Protein AF-A0A842PJQ7-F1 (afdb_monomer)

Solvent-accessible surface area (backbone atoms only — not comparable to full-atom values): 5933 Å² total; per-residue (Å²): 132,84,76,74,82,78,69,70,59,66,44,74,50,76,49,77,46,81,43,98,85,70,29,40,37,38,42,36,41,32,30,45,76,85,39,84,76,45,44,40,38,42,38,38,44,85,92,48,55,39,34,40,35,47,65,85,74,56,81,87,45,95,38,54,43,20,28,26,40,48,86,93,35,84,40,78,29,70,90,74,52,74,67,56,49,52,50,50,51,47,57,67,59,55,62,64,68,76,75,117

Mean predicted aligned error: 6.24 Å

Nearest PDB structures (foldseek):
  3qv0-assembly1_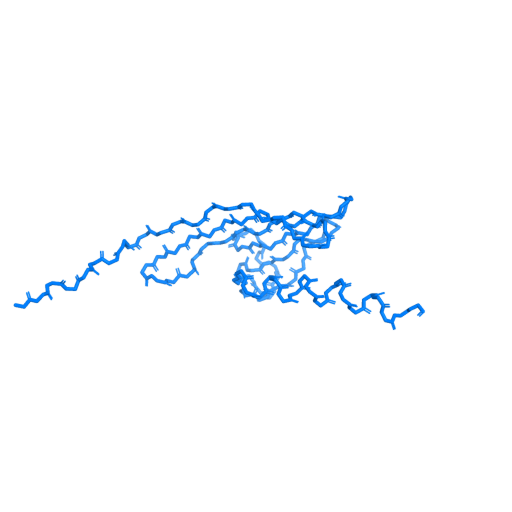A  TM=4.210E-01  e=1.748E+00  Saccharomyces cerevisiae
  8an0-assembly1_A  TM=3.662E-01  e=1.848E+00  Mycobacterium tuberculosis H37Rv
  4pso-assembly1_A  TM=3.188E-01  e=1.564E+00  Aeropyrum pernix K1

Secondary structure (DSSP, 8-state):
-PPP----SEEEEEEEEE-TTS-EEEEEEEEETTEEEEEEEEEEETTEEEEEE--TT-TTSTTTT-EEEETTEEEE-----HHHHHHHHHHHHHGGGG--

Foldseek 3Di:
DPPDPPDPQKDWDWDWDQDPLRKIKTWIFIDGNNHTDWIWIWIDDPPWIKIWTQDQDCPPDPQHSTWMAGPNDTDHDHDDDPVNVVVVVCVVPVVVVVPD

Structure (mmCIF, N/CA/C/O backbone):
data_AF-A0A842PJQ7-F1
#
_entry.id   AF-A0A842PJQ7-F1
#
loop_
_atom_site.group_PDB
_atom_site.id
_atom_site.type_symbol
_atom_site.label_atom_id
_atom_site.label_alt_id
_atom_site.label_comp_id
_atom_site.label_asym_id
_atom_site.label_entity_id
_atom_site.label_seq_id
_atom_site.pdbx_PDB_ins_code
_atom_site.Cartn_x
_atom_site.Cartn_y
_atom_site.Cartn_z
_atom_site.occupancy
_atom_site.B_iso_or_equiv
_atom_site.auth_seq_id
_atom_site.auth_comp_id
_atom_site.auth_asym_id
_atom_site.auth_atom_id
_atom_site.pdbx_PDB_model_num
ATOM 1 N N . MET A 1 1 ? -37.825 -2.516 18.125 1.00 48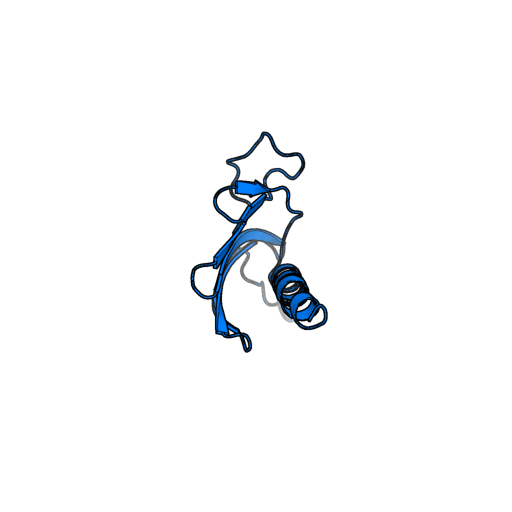.25 1 MET A N 1
ATOM 2 C CA . MET A 1 1 ? -36.567 -1.862 17.708 1.00 48.25 1 MET A CA 1
ATOM 3 C C . MET A 1 1 ? -35.807 -2.860 16.855 1.00 48.25 1 MET A C 1
ATOM 5 O O . MET A 1 1 ? -35.577 -3.959 17.338 1.00 48.25 1 MET A O 1
ATOM 9 N N . LYS A 1 2 ? -35.528 -2.558 15.580 1.00 48.41 2 LYS A N 1
ATOM 10 C CA . LYS A 1 2 ? -34.681 -3.430 14.755 1.00 48.41 2 LYS A CA 1
ATOM 11 C C . LYS A 1 2 ? -33.254 -3.248 15.258 1.00 48.41 2 LYS A C 1
ATOM 13 O O . LYS A 1 2 ? -32.751 -2.129 15.216 1.00 48.41 2 LYS A O 1
ATOM 18 N N . GLU A 1 3 ? -32.654 -4.302 15.797 1.00 52.38 3 GLU A N 1
ATOM 19 C CA . GLU A 1 3 ? -31.226 -4.284 16.098 1.00 52.38 3 GLU A CA 1
ATOM 20 C C . GLU A 1 3 ? -30.481 -3.940 14.807 1.00 52.38 3 GLU A C 1
ATOM 22 O O . GLU A 1 3 ? -30.701 -4.562 13.765 1.00 52.38 3 GLU A O 1
ATOM 27 N N . ALA A 1 4 ? -29.657 -2.892 14.857 1.00 64.38 4 ALA A N 1
ATOM 28 C CA . ALA A 1 4 ? -28.744 -2.590 13.771 1.00 64.38 4 ALA A CA 1
ATOM 29 C C . ALA A 1 4 ? -27.878 -3.831 13.546 1.00 64.38 4 ALA A C 1
ATOM 31 O O . ALA A 1 4 ? -27.308 -4.367 14.499 1.00 64.38 4 ALA A O 1
ATOM 32 N N . ILE A 1 5 ? -27.812 -4.297 12.300 1.00 64.31 5 ILE A N 1
ATOM 33 C CA . ILE A 1 5 ? -26.926 -5.386 11.897 1.00 64.31 5 ILE A CA 1
ATOM 34 C C . ILE A 1 5 ? -25.519 -4.992 12.360 1.00 64.31 5 ILE A C 1
ATOM 36 O O . ILE A 1 5 ? -24.933 -4.046 11.836 1.00 64.31 5 ILE A O 1
ATOM 40 N N . LYS A 1 6 ? -25.001 -5.662 13.396 1.00 61.84 6 LYS A N 1
ATOM 41 C CA . LYS A 1 6 ? -23.618 -5.474 13.839 1.00 61.84 6 LYS A CA 1
ATOM 42 C C . LYS A 1 6 ? -22.733 -6.010 12.725 1.00 61.84 6 LYS A C 1
ATOM 44 O O . LYS A 1 6 ? -22.617 -7.224 12.569 1.00 61.84 6 LYS A O 1
ATOM 49 N N . LEU A 1 7 ? -22.149 -5.103 11.947 1.00 60.44 7 LEU A N 1
ATOM 50 C CA . LEU A 1 7 ? -21.122 -5.454 10.976 1.00 60.44 7 LEU A CA 1
ATOM 51 C C . LEU A 1 7 ? -19.989 -6.216 11.687 1.00 60.44 7 LEU A C 1
ATOM 53 O O . LEU A 1 7 ? -19.735 -5.973 12.878 1.00 60.44 7 LEU A O 1
ATOM 57 N N . PRO A 1 8 ? -19.329 -7.162 11.002 1.00 70.31 8 PRO A N 1
ATOM 58 C CA . PRO A 1 8 ? -18.182 -7.850 11.569 1.00 70.31 8 PRO A CA 1
ATOM 59 C C . PRO A 1 8 ? -17.131 -6.818 11.998 1.00 70.31 8 PRO A C 1
ATOM 61 O O . PRO A 1 8 ? -16.751 -5.945 11.231 1.00 70.31 8 PRO A O 1
ATOM 64 N N . LYS A 1 9 ? -16.633 -6.911 13.235 1.00 83.19 9 LYS A N 1
ATOM 65 C CA . LYS A 1 9 ? -15.611 -5.972 13.739 1.00 83.19 9 LYS A CA 1
ATOM 66 C C . LYS A 1 9 ? -14.260 -6.095 13.025 1.00 83.19 9 LYS A C 1
ATOM 68 O O . LYS A 1 9 ? -13.411 -5.223 13.179 1.00 83.19 9 LYS A O 1
ATOM 73 N N . ASP A 1 10 ? -14.040 -7.196 12.314 1.00 92.94 10 ASP A N 1
ATOM 74 C CA . ASP A 1 10 ? -12.806 -7.516 11.604 1.00 92.94 10 ASP A CA 1
ATOM 75 C C . ASP A 1 10 ? -13.164 -8.174 10.270 1.00 92.94 10 ASP A C 1
ATOM 77 O O . ASP A 1 10 ? -13.708 -9.279 10.240 1.00 92.94 10 ASP A O 1
ATOM 81 N N . GLU A 1 11 ? -12.864 -7.488 9.175 1.00 94.19 11 GLU A N 1
ATOM 82 C CA . GLU A 1 11 ? -13.198 -7.911 7.818 1.00 94.19 11 GLU A CA 1
ATOM 83 C C . GLU A 1 11 ? -11.922 -8.042 6.989 1.00 94.19 11 GLU A C 1
ATOM 85 O O . GLU A 1 11 ? -10.927 -7.345 7.208 1.00 94.19 11 GLU A O 1
ATOM 90 N N . LYS A 1 12 ? -11.926 -8.972 6.034 1.00 95.50 12 LYS A N 1
ATOM 91 C CA . LYS A 1 12 ? -10.787 -9.214 5.147 1.00 95.50 12 LYS A CA 1
ATOM 92 C C . LYS A 1 12 ? -11.272 -9.297 3.712 1.00 95.50 12 LYS A C 1
ATOM 94 O O . LYS A 1 12 ? -12.148 -10.105 3.415 1.00 95.50 12 LYS A O 1
ATOM 99 N N . LEU A 1 13 ? -10.632 -8.536 2.833 1.00 96.06 13 LEU A N 1
ATOM 100 C CA . LEU A 1 13 ? -10.770 -8.690 1.392 1.00 96.06 13 LEU A CA 1
ATOM 101 C C . LEU A 1 13 ? -9.500 -9.343 0.855 1.00 96.06 13 LEU A C 1
ATOM 103 O O . LEU A 1 13 ? -8.395 -8.845 1.069 1.00 96.06 13 LEU A O 1
ATOM 107 N N . ILE A 1 14 ? -9.658 -10.468 0.163 1.00 98.06 14 ILE A N 1
ATOM 108 C CA . ILE A 1 14 ? -8.587 -11.102 -0.604 1.00 98.06 14 ILE A CA 1
ATOM 109 C C . ILE A 1 14 ? -9.135 -11.354 -1.999 1.00 98.06 14 ILE A C 1
ATOM 111 O O . ILE A 1 14 ? -10.104 -12.092 -2.155 1.00 98.06 14 ILE A O 1
ATOM 115 N N . ALA A 1 15 ? -8.526 -10.734 -3.001 1.00 98.25 15 ALA A N 1
ATOM 116 C CA . ALA A 1 15 ? -8.980 -10.834 -4.379 1.00 98.25 15 ALA A CA 1
ATOM 117 C C . ALA A 1 15 ? -7.804 -10.802 -5.357 1.00 98.25 15 ALA A C 1
ATOM 119 O O . ALA A 1 15 ? -6.708 -10.334 -5.041 1.00 98.25 15 ALA A O 1
ATOM 120 N N . ILE A 1 16 ? -8.055 -11.295 -6.566 1.00 98.56 16 ILE A N 1
ATOM 121 C CA . ILE A 1 16 ? -7.174 -11.136 -7.720 1.00 98.56 16 ILE A CA 1
ATOM 122 C C . ILE A 1 16 ? -8.010 -10.477 -8.813 1.00 98.56 16 ILE A C 1
ATOM 124 O O . ILE A 1 16 ? -9.054 -11.003 -9.192 1.00 98.56 16 ILE A O 1
ATOM 128 N N . ALA A 1 17 ? -7.562 -9.323 -9.300 1.00 98.00 17 ALA A N 1
ATOM 129 C CA . ALA A 1 17 ? -8.206 -8.591 -10.379 1.00 98.00 17 ALA A CA 1
ATOM 130 C C . ALA A 1 17 ? -7.360 -8.668 -11.654 1.00 98.00 17 ALA A C 1
ATOM 132 O O . ALA A 1 17 ? -6.176 -8.326 -11.650 1.00 98.00 17 ALA A O 1
ATOM 133 N N . TYR A 1 18 ? -7.987 -9.080 -12.754 1.00 97.38 18 TYR A N 1
ATOM 134 C CA . TYR A 1 18 ? -7.416 -9.014 -14.096 1.00 97.38 18 TYR A CA 1
ATOM 135 C C . TYR A 1 18 ? -7.874 -7.709 -14.746 1.00 97.38 18 TYR A C 1
ATOM 137 O O . TYR A 1 18 ? -9.070 -7.486 -14.933 1.00 97.38 18 TYR A O 1
ATOM 145 N N . LEU A 1 19 ? -6.931 -6.820 -15.045 1.00 95.50 19 LEU A N 1
ATOM 146 C CA . LEU A 1 19 ? -7.221 -5.489 -15.570 1.00 95.50 19 LEU A CA 1
ATOM 147 C C . LEU A 1 19 ? -7.183 -5.486 -17.102 1.00 95.50 19 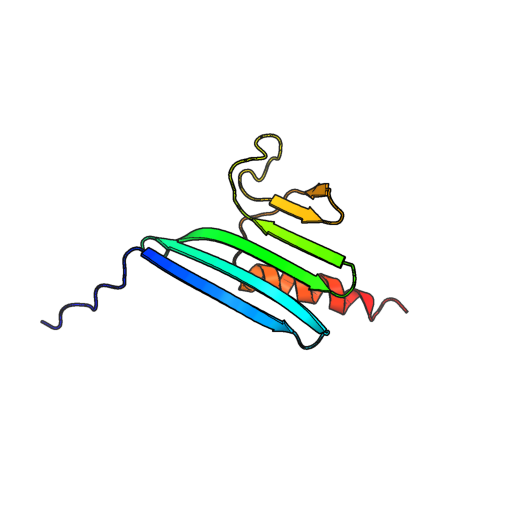LEU A C 1
ATOM 149 O O . LEU A 1 19 ? -6.401 -6.203 -17.725 1.00 95.50 19 LEU A O 1
ATOM 153 N N . VAL A 1 20 ? -7.965 -4.595 -17.719 1.00 92.62 20 VAL A N 1
AT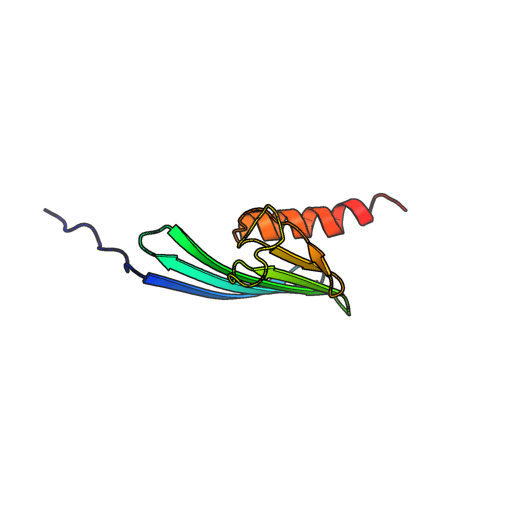OM 154 C CA . VAL A 1 20 ? -8.083 -4.456 -19.188 1.00 92.62 20 VAL A CA 1
ATOM 155 C C . VAL A 1 20 ? -6.756 -4.180 -19.907 1.00 92.62 20 VAL A C 1
ATOM 157 O O . VAL A 1 20 ? -6.633 -4.405 -21.104 1.00 92.62 20 V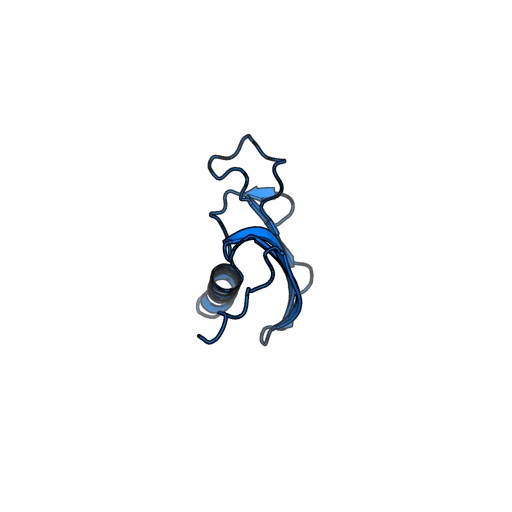AL A O 1
ATOM 160 N N . ASN A 1 21 ? -5.744 -3.694 -19.187 1.00 89.56 21 ASN A N 1
ATOM 161 C CA . ASN A 1 21 ? -4.406 -3.426 -19.713 1.00 89.56 21 ASN A CA 1
ATOM 162 C C . ASN A 1 21 ? -3.442 -4.625 -19.561 1.00 89.56 21 ASN A C 1
ATOM 164 O O . ASN A 1 21 ? -2.225 -4.412 -19.558 1.00 89.56 21 ASN A O 1
ATOM 168 N N . ALA A 1 22 ? -3.992 -5.832 -19.382 1.00 93.12 22 ALA A N 1
ATOM 169 C CA . ALA A 1 22 ? -3.298 -7.098 -19.140 1.00 93.12 22 ALA A CA 1
ATOM 170 C C . ALA A 1 22 ? -2.454 -7.151 -17.852 1.00 93.12 22 ALA A C 1
ATOM 172 O O . ALA A 1 22 ? -1.592 -8.016 -17.713 1.00 93.12 22 ALA A O 1
ATOM 173 N N . SER A 1 23 ? -2.687 -6.240 -16.903 1.00 96.06 23 SER A N 1
ATOM 174 C CA . SER A 1 23 ? -2.060 -6.332 -15.579 1.00 96.06 23 SER A CA 1
ATOM 175 C C . SER A 1 23 ? -2.889 -7.214 -14.652 1.00 96.06 23 SER A C 1
ATOM 177 O O . SER A 1 23 ? -4.117 -7.250 -14.748 1.00 96.06 23 SER A O 1
ATOM 179 N N . VAL A 1 24 ? -2.221 -7.860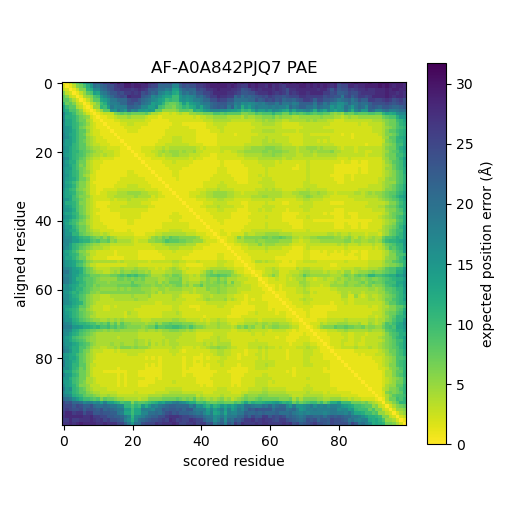 -13.705 1.00 97.94 24 VAL A N 1
ATOM 180 C CA . VAL A 1 24 ? -2.850 -8.625 -12.627 1.00 97.94 24 VAL A CA 1
ATOM 181 C C . VAL A 1 24 ? -2.586 -7.907 -11.311 1.00 97.94 24 VAL A C 1
ATOM 183 O O . VAL A 1 24 ? -1.440 -7.582 -11.007 1.00 97.94 24 VAL A O 1
ATOM 186 N N . LEU A 1 25 ? -3.635 -7.649 -10.533 1.00 98.44 25 LEU A N 1
ATOM 187 C CA . LEU A 1 25 ? -3.551 -6.997 -9.229 1.00 98.44 25 LEU A CA 1
ATOM 188 C C . LEU A 1 25 ? -4.022 -7.959 -8.137 1.00 98.44 25 LEU A C 1
ATOM 190 O O . LEU A 1 25 ? -5.198 -8.306 -8.071 1.00 98.44 25 LEU A O 1
ATOM 194 N N . HIS A 1 26 ? -3.111 -8.378 -7.264 1.00 98.56 26 HIS A N 1
ATOM 195 C CA . HIS A 1 26 ? -3.470 -9.085 -6.037 1.00 98.56 26 HIS A CA 1
ATOM 196 C C . HIS A 1 26 ? -3.805 -8.059 -4.960 1.00 98.56 26 HIS A C 1
ATOM 198 O O . HIS A 1 26 ? -3.017 -7.147 -4.707 1.00 98.56 26 HIS A O 1
ATOM 204 N N . ILE A 1 27 ? -4.953 -8.241 -4.319 1.00 98.62 27 ILE A N 1
ATOM 205 C CA . ILE A 1 27 ? -5.516 -7.336 -3.322 1.00 98.62 27 ILE A CA 1
ATOM 206 C C . ILE A 1 27 ? -5.620 -8.101 -2.011 1.00 98.62 27 ILE A C 1
ATOM 208 O O . ILE A 1 27 ? -6.203 -9.187 -1.957 1.00 98.62 27 ILE A O 1
ATOM 212 N N . ARG A 1 28 ? -5.050 -7.534 -0.953 1.00 98.38 28 ARG A N 1
ATOM 213 C CA . ARG A 1 28 ? -5.252 -7.972 0.425 1.00 98.38 28 ARG A CA 1
ATOM 214 C C . ARG A 1 28 ? -5.513 -6.750 1.276 1.00 98.38 28 ARG A C 1
ATOM 216 O O . ARG A 1 28 ? -4.622 -5.924 1.423 1.00 98.38 28 ARG A O 1
ATOM 223 N N . GLU A 1 29 ? -6.683 -6.680 1.880 1.00 98.00 29 GLU A N 1
ATOM 224 C CA . GLU A 1 29 ? -7.059 -5.629 2.817 1.00 98.00 29 GLU A CA 1
ATOM 225 C C . GLU A 1 29 ? -7.603 -6.260 4.095 1.00 98.00 29 GLU A C 1
ATOM 227 O O . GLU A 1 29 ? -8.203 -7.340 4.089 1.00 98.00 29 GLU A O 1
ATOM 232 N N . ARG A 1 30 ? -7.380 -5.577 5.213 1.00 96.88 30 ARG A N 1
ATOM 233 C CA . ARG A 1 30 ? -7.987 -5.899 6.495 1.00 96.88 30 ARG A CA 1
ATOM 234 C C . ARG A 1 30 ? -8.584 -4.640 7.086 1.00 96.88 30 ARG A C 1
ATOM 236 O O . ARG A 1 30 ? -7.860 -3.671 7.337 1.00 96.88 30 ARG A O 1
ATOM 243 N N . TYR A 1 31 ? -9.871 -4.719 7.369 1.00 95.50 31 TYR A N 1
ATOM 244 C CA . TYR A 1 31 ? -10.633 -3.664 7.998 1.00 95.50 31 TYR A CA 1
ATOM 245 C C . TYR A 1 31 ? -10.917 -4.029 9.444 1.00 95.50 31 TYR A C 1
ATOM 247 O O . TYR A 1 31 ? -11.206 -5.184 9.754 1.00 95.50 31 TYR A O 1
ATOM 255 N N . LYS A 1 32 ? -10.830 -3.044 10.330 1.00 94.62 32 LYS A N 1
ATOM 256 C CA . LYS A 1 32 ? -11.241 -3.176 11.722 1.00 94.62 32 LYS A CA 1
ATOM 257 C C . LYS A 1 32 ? -12.147 -2.009 12.064 1.00 94.62 32 LYS A C 1
ATOM 259 O O . LYS A 1 32 ? -11.745 -0.869 11.873 1.00 94.62 32 LYS A O 1
ATOM 264 N N . ASP A 1 33 ? -13.347 -2.302 12.552 1.00 92.38 33 ASP A N 1
ATOM 265 C CA . ASP A 1 33 ? -14.358 -1.287 12.874 1.00 92.38 33 ASP A CA 1
ATOM 266 C C . ASP A 1 33 ? -14.623 -0.313 11.692 1.00 92.38 33 ASP A C 1
ATOM 268 O O . ASP A 1 33 ? -14.814 0.882 11.888 1.00 92.38 33 ASP A O 1
ATOM 272 N N . GLY A 1 34 ? -14.595 -0.824 10.451 1.00 90.31 34 GLY A N 1
ATOM 273 C CA . GLY A 1 34 ? -14.761 -0.041 9.214 1.00 90.31 34 GLY A CA 1
ATOM 274 C C . GLY A 1 34 ? -13.491 0.643 8.684 1.00 90.31 34 GLY A C 1
ATOM 275 O O . GLY A 1 34 ? -13.477 1.115 7.551 1.00 90.31 34 GLY A O 1
ATOM 276 N N . GLU A 1 35 ? -12.397 0.645 9.447 1.00 93.81 35 GLU A N 1
ATOM 277 C CA . GLU A 1 35 ? -11.143 1.306 9.075 1.00 93.81 35 GLU A CA 1
ATOM 278 C C . GLU A 1 35 ? -10.149 0.345 8.417 1.00 93.81 35 GLU A C 1
ATOM 280 O O . GLU A 1 35 ? -9.854 -0.724 8.956 1.00 93.81 35 GLU A O 1
ATOM 285 N N . LEU A 1 36 ? -9.553 0.745 7.287 1.00 95.75 36 LEU A N 1
ATOM 286 C CA . LEU A 1 36 ? -8.471 -0.011 6.648 1.00 95.75 36 LEU A CA 1
ATOM 287 C C . LEU A 1 36 ? -7.194 0.076 7.496 1.00 95.75 36 LEU A C 1
ATOM 289 O O . LEU A 1 36 ? -6.526 1.117 7.519 1.00 95.75 36 LEU A O 1
ATOM 293 N N . ILE A 1 37 ? -6.843 -1.027 8.166 1.00 96.25 37 ILE A N 1
ATOM 294 C CA . ILE A 1 37 ? -5.697 -1.103 9.089 1.00 96.25 37 ILE A CA 1
ATOM 295 C C . ILE A 1 37 ? -4.480 -1.820 8.502 1.00 96.25 37 ILE A C 1
ATOM 297 O O . ILE A 1 37 ? -3.352 -1.557 8.919 1.00 96.25 37 ILE A O 1
ATOM 301 N N . LYS A 1 38 ? -4.675 -2.740 7.551 1.00 97.50 38 LYS A N 1
ATOM 302 C CA . LYS A 1 38 ? -3.583 -3.425 6.846 1.00 97.50 38 LYS A CA 1
ATOM 303 C C . LYS A 1 38 ? -3.934 -3.605 5.387 1.00 97.50 38 LYS A C 1
ATOM 305 O O . LYS A 1 38 ? -5.064 -3.977 5.082 1.00 97.50 38 LYS A O 1
ATOM 310 N N . TYR A 1 39 ? -2.954 -3.417 4.516 1.00 98.31 39 TYR A N 1
ATOM 311 C CA . TYR A 1 39 ? -3.118 -3.697 3.103 1.00 98.31 39 TYR A CA 1
ATOM 312 C C . TYR A 1 39 ? -1.829 -4.199 2.461 1.00 98.31 39 TYR A C 1
ATOM 314 O O . TYR A 1 39 ? -0.720 -3.945 2.931 1.00 98.31 39 TYR A O 1
ATOM 322 N N . SER A 1 40 ? -1.996 -4.922 1.362 1.00 98.25 40 SER A N 1
ATOM 323 C CA . SER A 1 40 ? -0.935 -5.284 0.437 1.00 98.25 40 SER A CA 1
ATOM 324 C C . SER A 1 40 ? -1.537 -5.401 -0.955 1.00 98.25 40 SER A C 1
ATOM 326 O O . SER A 1 40 ? -2.411 -6.237 -1.198 1.00 98.25 40 SER A O 1
ATOM 328 N N . TYR A 1 41 ? -1.046 -4.569 -1.863 1.00 98.50 41 TYR A N 1
ATOM 329 C CA . TYR A 1 41 ? -1.386 -4.603 -3.275 1.00 98.50 41 TYR A CA 1
ATOM 330 C C . TYR A 1 41 ? -0.155 -5.025 -4.054 1.00 98.50 41 TYR A C 1
ATOM 332 O O . TYR A 1 41 ? 0.920 -4.458 -3.863 1.00 98.50 41 TYR A O 1
ATOM 340 N N . HIS A 1 42 ? -0.299 -6.013 -4.928 1.00 97.94 42 HIS A N 1
ATOM 341 C CA . HIS A 1 42 ? 0.789 -6.499 -5.767 1.00 97.94 42 HIS A CA 1
ATOM 342 C C . HIS A 1 42 ? 0.325 -6.503 -7.218 1.00 97.94 42 HIS A C 1
ATOM 344 O O . HIS A 1 42 ? -0.500 -7.321 -7.618 1.00 97.94 42 HIS A O 1
ATOM 350 N N . LEU A 1 43 ? 0.849 -5.552 -7.983 1.00 97.75 43 LEU A N 1
ATOM 351 C CA . LEU A 1 43 ? 0.607 -5.401 -9.404 1.00 97.75 43 LEU A CA 1
ATOM 352 C C . LEU A 1 43 ? 1.716 -6.082 -10.203 1.00 97.75 43 LEU A C 1
ATOM 354 O O . LEU A 1 43 ? 2.896 -5.790 -10.006 1.00 97.75 43 LEU A O 1
ATOM 358 N N . MET A 1 44 ? 1.314 -6.909 -11.158 1.00 96.19 44 MET A N 1
ATOM 359 C CA . MET A 1 44 ? 2.188 -7.554 -12.131 1.00 96.19 44 MET A CA 1
ATOM 360 C C . MET A 1 44 ? 1.752 -7.154 -13.539 1.00 96.19 44 MET A C 1
ATOM 362 O O . MET A 1 44 ? 0.567 -7.236 -13.873 1.00 96.19 44 MET A O 1
ATOM 366 N N . LYS A 1 45 ? 2.699 -6.720 -14.372 1.00 93.25 45 LYS A N 1
ATOM 367 C CA . LYS A 1 45 ? 2.468 -6.433 -15.792 1.00 93.25 45 LYS A CA 1
ATOM 368 C C . LYS A 1 45 ? 3.712 -6.784 -16.606 1.00 93.25 45 LYS A C 1
ATOM 370 O O . LYS A 1 45 ? 4.677 -6.017 -16.612 1.00 93.25 45 LYS A O 1
ATOM 375 N N . GLY A 1 46 ? 3.675 -7.920 -17.304 1.00 89.88 46 GLY A N 1
ATOM 376 C CA . GLY A 1 46 ? 4.889 -8.517 -17.871 1.00 89.88 46 GLY A CA 1
ATOM 377 C C . GLY A 1 46 ? 5.915 -8.740 -16.757 1.00 89.88 46 GLY A C 1
ATOM 378 O O . GLY A 1 46 ? 5.546 -9.196 -15.678 1.00 89.88 46 GLY A O 1
ATOM 379 N N . ASP A 1 47 ? 7.154 -8.303 -16.976 1.00 88.69 47 ASP A N 1
ATOM 380 C CA . ASP A 1 47 ? 8.228 -8.395 -15.976 1.00 88.69 47 ASP A CA 1
ATOM 381 C C . ASP A 1 47 ? 8.186 -7.275 -14.919 1.00 88.69 47 ASP A C 1
ATOM 383 O O . ASP A 1 47 ? 8.971 -7.272 -13.971 1.00 88.69 47 ASP A O 1
ATOM 387 N N . LYS A 1 48 ? 7.283 -6.289 -15.057 1.00 90.88 48 LYS A N 1
ATOM 388 C CA . LYS A 1 48 ? 7.183 -5.187 -14.095 1.00 90.88 48 LYS A CA 1
ATOM 389 C C . LYS A 1 48 ? 6.350 -5.604 -12.886 1.00 90.88 48 LYS A C 1
ATOM 391 O O . LYS A 1 48 ? 5.163 -5.907 -13.016 1.00 90.88 48 LYS A O 1
ATOM 396 N N . VAL A 1 49 ? 6.955 -5.482 -11.707 1.00 94.94 49 VAL A N 1
ATOM 397 C CA . VAL A 1 49 ? 6.304 -5.669 -10.408 1.00 94.94 49 VAL A CA 1
ATOM 398 C C . VAL A 1 49 ? 6.270 -4.349 -9.639 1.00 94.94 49 VAL A C 1
ATOM 400 O O . VAL A 1 49 ? 7.288 -3.671 -9.493 1.00 94.94 49 VAL A O 1
ATOM 403 N N . ILE A 1 50 ? 5.089 -3.984 -9.140 1.00 96.69 50 ILE A N 1
ATOM 404 C CA . ILE A 1 50 ? 4.896 -2.858 -8.221 1.00 96.69 50 ILE A CA 1
ATOM 405 C C . ILE A 1 50 ? 4.105 -3.351 -7.017 1.00 96.69 50 ILE A C 1
ATOM 407 O O . ILE A 1 50 ? 3.118 -4.074 -7.177 1.00 96.69 50 ILE A O 1
ATOM 411 N N . ARG A 1 51 ? 4.518 -2.964 -5.810 1.00 97.38 51 ARG A N 1
ATOM 412 C CA . ARG A 1 51 ? 3.793 -3.310 -4.584 1.00 97.38 51 ARG A CA 1
ATOM 413 C C . ARG A 1 51 ? 3.550 -2.081 -3.729 1.00 97.38 51 ARG A C 1
ATOM 415 O O . ARG A 1 51 ? 4.434 -1.241 -3.631 1.00 97.38 51 ARG A O 1
ATOM 422 N N . TRP A 1 52 ? 2.391 -2.010 -3.091 1.00 98.06 52 TRP A N 1
ATOM 423 C CA . TRP A 1 52 ? 2.087 -1.023 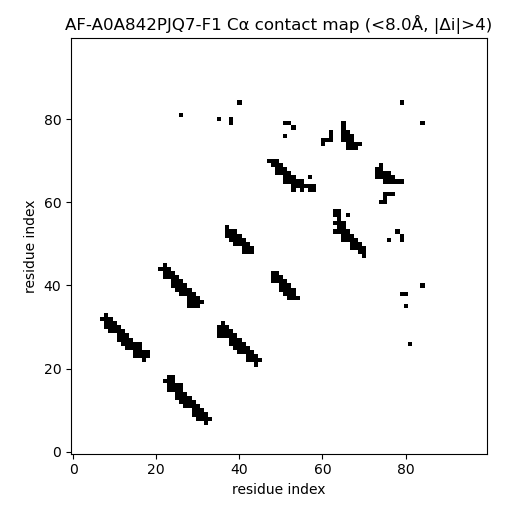-2.056 1.00 98.06 52 TRP A CA 1
ATOM 424 C C . TRP A 1 52 ? 1.681 -1.776 -0.801 1.00 98.06 52 TRP A C 1
ATOM 426 O O . TRP A 1 52 ? 0.807 -2.645 -0.863 1.00 98.06 52 TRP A O 1
ATOM 436 N N . ASP A 1 53 ? 2.291 -1.453 0.331 1.00 96.75 53 ASP A N 1
ATOM 437 C CA . ASP A 1 53 ? 1.946 -2.075 1.602 1.00 96.75 53 ASP A CA 1
ATOM 438 C C . ASP A 1 53 ? 2.190 -1.128 2.787 1.00 96.75 53 ASP A C 1
ATOM 440 O O . ASP A 1 53 ? 2.748 -0.035 2.643 1.00 96.75 53 ASP A O 1
ATOM 444 N N . ASN A 1 54 ? 1.668 -1.510 3.951 1.00 97.12 54 ASN A N 1
ATOM 445 C CA . ASN A 1 54 ? 1.840 -0.774 5.202 1.00 97.12 54 ASN A CA 1
ATOM 446 C C . ASN A 1 54 ? 2.466 -1.629 6.310 1.00 97.12 54 ASN A C 1
ATOM 448 O O . ASN A 1 54 ? 2.191 -1.418 7.496 1.00 97.12 54 ASN A O 1
ATOM 452 N N . VAL A 1 55 ? 3.265 -2.635 5.944 1.00 93.88 55 VAL A N 1
ATOM 453 C CA . VAL A 1 55 ? 3.954 -3.463 6.933 1.00 93.88 55 VAL A CA 1
ATOM 454 C C . VAL A 1 55 ? 5.062 -2.621 7.594 1.00 93.88 55 VAL A C 1
ATOM 456 O O . VAL A 1 55 ? 5.855 -1.997 6.890 1.00 93.88 55 VAL A O 1
ATOM 459 N N . PRO A 1 56 ? 5.144 -2.566 8.938 1.00 92.00 56 PRO A N 1
ATOM 460 C CA . PRO A 1 56 ? 5.989 -1.612 9.665 1.00 92.00 56 PRO A CA 1
ATOM 461 C C . PRO A 1 56 ? 7.484 -1.997 9.686 1.00 92.00 56 PRO A C 1
ATOM 463 O O . PRO A 1 56 ? 8.063 -2.208 10.751 1.00 92.00 56 PRO A O 1
ATOM 466 N N . HIS A 1 57 ? 8.121 -2.099 8.516 1.00 87.94 57 HIS A N 1
ATOM 467 C CA . HIS A 1 57 ? 9.540 -2.463 8.376 1.00 87.94 57 HIS A CA 1
ATOM 468 C C . HIS A 1 57 ? 10.464 -1.261 8.116 1.00 87.94 57 HIS A C 1
ATOM 470 O O . HIS A 1 57 ? 11.560 -1.220 8.668 1.00 87.94 57 HIS A O 1
ATOM 476 N N . HIS A 1 58 ? 10.016 -0.274 7.333 1.00 88.75 58 HIS A N 1
ATOM 477 C CA . HIS A 1 58 ? 10.850 0.824 6.820 1.00 88.75 58 HIS A CA 1
ATOM 478 C C . HIS A 1 58 ? 10.672 2.119 7.620 1.00 88.75 58 HIS A C 1
ATOM 480 O O . HIS A 1 58 ? 9.952 3.017 7.199 1.00 88.75 58 HIS A O 1
ATOM 486 N N . LYS A 1 59 ? 11.262 2.216 8.814 1.00 92.06 59 LYS A N 1
ATOM 487 C CA . LYS A 1 59 ? 11.106 3.391 9.703 1.00 92.06 59 LYS A CA 1
ATOM 488 C C . LYS A 1 59 ? 11.835 4.647 9.211 1.00 92.06 59 LYS A C 1
ATOM 490 O O . LYS A 1 59 ? 11.628 5.722 9.760 1.00 92.06 59 LYS A O 1
ATOM 495 N N . GLU A 1 60 ? 12.707 4.494 8.225 1.00 92.94 60 GLU A N 1
ATOM 496 C CA . GLU A 1 60 ? 13.579 5.525 7.668 1.00 92.94 60 GLU A CA 1
ATOM 497 C C . GLU A 1 60 ? 12.883 6.487 6.696 1.00 92.94 60 GLU A C 1
ATOM 499 O O . GLU A 1 60 ? 13.412 7.563 6.428 1.00 92.94 60 GLU A O 1
ATOM 504 N N . ILE A 1 61 ? 11.716 6.119 6.164 1.00 91.69 61 ILE A N 1
ATOM 505 C CA . ILE A 1 61 ? 10.968 6.944 5.207 1.00 91.69 61 ILE A CA 1
ATOM 506 C C . ILE A 1 61 ? 9.949 7.838 5.922 1.00 91.69 61 ILE A C 1
ATOM 508 O O . ILE A 1 61 ? 9.377 7.451 6.944 1.00 91.69 61 ILE A O 1
ATOM 512 N N . SER A 1 62 ? 9.653 9.013 5.358 1.00 94.31 62 SER A N 1
ATOM 513 C CA . SER A 1 62 ? 8.731 9.967 5.995 1.00 94.31 62 SER A CA 1
ATOM 514 C C . SER A 1 62 ? 7.281 9.473 6.045 1.00 94.31 62 SER A C 1
ATOM 516 O O . SER A 1 62 ? 6.512 9.886 6.911 1.00 94.31 62 SER A O 1
ATOM 518 N N . THR A 1 63 ? 6.910 8.547 5.156 1.00 95.44 63 THR A N 1
ATOM 519 C CA . THR A 1 63 ? 5.549 8.009 5.048 1.00 95.44 63 THR A CA 1
ATOM 520 C C . THR A 1 63 ? 5.307 6.738 5.864 1.00 95.44 63 THR A C 1
ATOM 522 O O . THR A 1 63 ? 4.272 6.095 5.689 1.00 95.44 63 THR A O 1
ATOM 525 N N . TYR A 1 64 ? 6.227 6.351 6.757 1.00 94.00 64 TYR A N 1
ATOM 526 C CA . TYR A 1 64 ? 6.096 5.138 7.571 1.00 94.00 64 TYR A CA 1
ATOM 527 C C . TYR A 1 64 ? 4.711 5.031 8.255 1.00 94.00 64 TYR A C 1
ATOM 529 O O . TYR A 1 64 ? 4.246 6.000 8.858 1.00 94.00 64 TYR A O 1
ATOM 537 N N . PRO A 1 65 ? 4.045 3.857 8.217 1.00 96.31 65 PRO A N 1
ATOM 538 C CA . PRO A 1 65 ? 4.523 2.573 7.687 1.00 96.31 65 PRO A CA 1
ATOM 539 C C . PRO A 1 65 ? 4.258 2.364 6.187 1.00 96.31 65 PRO A C 1
ATOM 541 O O . PRO A 1 65 ? 4.555 1.298 5.649 1.00 96.31 65 PRO A O 1
ATOM 544 N N . HIS A 1 66 ? 3.667 3.349 5.516 1.00 97.31 66 HIS A N 1
ATOM 545 C CA . HIS A 1 66 ? 3.207 3.255 4.138 1.00 97.31 66 HIS A CA 1
ATOM 546 C C . HIS A 1 66 ? 4.370 3.395 3.162 1.00 97.31 66 HIS A C 1
ATOM 548 O O . HIS A 1 66 ? 5.131 4.362 3.211 1.00 97.31 66 HIS A O 1
ATOM 554 N N . HIS A 1 67 ? 4.506 2.424 2.264 1.00 97.12 67 HIS A N 1
ATOM 555 C CA . HIS A 1 67 ? 5.572 2.427 1.275 1.00 97.12 67 HIS A CA 1
ATOM 556 C C . HIS A 1 67 ? 5.181 1.700 -0.006 1.00 97.12 67 HIS A C 1
ATOM 558 O O . HIS A 1 67 ? 4.215 0.932 -0.065 1.00 97.12 67 HIS A O 1
ATOM 564 N N . LYS A 1 68 ? 5.967 1.967 -1.047 1.00 96.50 68 LYS A N 1
ATOM 565 C CA . LYS A 1 68 ? 5.845 1.361 -2.366 1.00 96.50 68 LYS A CA 1
ATOM 566 C C . LYS A 1 68 ? 7.156 0.683 -2.749 1.00 96.50 68 LYS A C 1
ATOM 568 O O . LYS A 1 68 ? 8.220 1.280 -2.633 1.00 96.50 68 LYS A O 1
ATOM 573 N N . HIS A 1 69 ? 7.076 -0.538 -3.261 1.00 95.75 69 HIS A N 1
ATOM 574 C CA . HIS A 1 69 ? 8.185 -1.233 -3.907 1.00 95.75 69 HIS A CA 1
ATOM 575 C C . HIS A 1 69 ? 8.058 -1.051 -5.414 1.00 95.75 69 HIS A C 1
ATOM 577 O O . HIS A 1 69 ? 7.053 -1.450 -6.006 1.00 95.75 69 HIS A O 1
ATOM 583 N N . GLU A 1 70 ? 9.074 -0.481 -6.048 1.00 93.31 70 GLU A N 1
ATOM 584 C CA . GLU A 1 70 ? 9.154 -0.385 -7.505 1.00 93.31 70 GLU A CA 1
ATOM 585 C C . GLU A 1 70 ? 10.593 -0.636 -7.955 1.00 93.31 70 GLU A C 1
ATOM 587 O O . GLU A 1 70 ? 11.499 0.088 -7.543 1.00 93.31 70 GLU A O 1
ATOM 592 N N . ASN A 1 71 ? 10.795 -1.639 -8.818 1.00 87.88 71 ASN A N 1
ATOM 593 C CA . ASN A 1 71 ? 12.119 -2.072 -9.291 1.00 87.88 71 ASN A CA 1
ATOM 594 C C . ASN A 1 71 ? 13.092 -2.334 -8.123 1.00 87.88 71 ASN A C 1
ATOM 596 O O . ASN A 1 71 ? 14.188 -1.775 -8.088 1.00 87.88 71 ASN A O 1
ATOM 600 N N . ASP A 1 72 ? 12.628 -3.091 -7.124 1.00 84.62 72 ASP A N 1
ATOM 601 C CA . ASP A 1 72 ? 13.360 -3.438 -5.895 1.00 84.62 72 ASP A CA 1
ATOM 602 C C . ASP A 1 72 ? 13.821 -2.252 -5.032 1.00 84.62 72 ASP A C 1
ATOM 604 O O . ASP A 1 72 ? 14.614 -2.412 -4.106 1.00 84.62 72 ASP A O 1
ATOM 608 N N . LYS A 1 73 ? 13.289 -1.051 -5.286 1.00 92.38 73 LYS A N 1
ATOM 609 C CA . LYS A 1 73 ? 13.515 0.132 -4.453 1.00 92.38 73 LYS A CA 1
ATOM 610 C C . LYS A 1 73 ? 12.286 0.440 -3.616 1.00 92.38 73 LYS A C 1
ATOM 612 O O . LYS A 1 73 ? 11.163 0.443 -4.127 1.00 92.38 73 LYS A O 1
ATOM 617 N N . ILE A 1 74 ? 12.531 0.766 -2.351 1.00 94.75 74 ILE A N 1
ATOM 618 C CA . ILE A 1 74 ? 11.531 1.345 -1.459 1.00 94.75 74 ILE A CA 1
ATOM 619 C C . ILE A 1 74 ? 11.358 2.815 -1.823 1.00 94.75 74 ILE A C 1
ATOM 621 O O . ILE A 1 74 ? 12.331 3.558 -1.959 1.00 94.75 74 ILE A O 1
ATOM 625 N N . LYS A 1 75 ? 10.109 3.223 -1.999 1.00 95.12 75 LYS A N 1
ATOM 626 C CA . LYS A 1 75 ? 9.701 4.602 -2.228 1.00 95.12 75 LYS A CA 1
ATOM 627 C C . LYS A 1 75 ? 8.645 4.992 -1.211 1.00 95.12 75 LYS A C 1
ATOM 629 O O . LYS A 1 75 ? 7.846 4.161 -0.770 1.00 95.12 75 LYS A O 1
ATOM 634 N N . GLU A 1 76 ? 8.633 6.275 -0.892 1.00 95.06 76 GLU A N 1
ATOM 635 C CA . GLU A 1 76 ? 7.558 6.886 -0.125 1.00 95.06 76 GLU A CA 1
ATOM 636 C C . GLU A 1 76 ? 6.223 6.729 -0.853 1.00 95.06 76 GLU A C 1
ATOM 638 O O . GLU A 1 76 ? 6.142 6.783 -2.083 1.00 95.06 76 GLU A O 1
ATOM 643 N N . SER A 1 77 ? 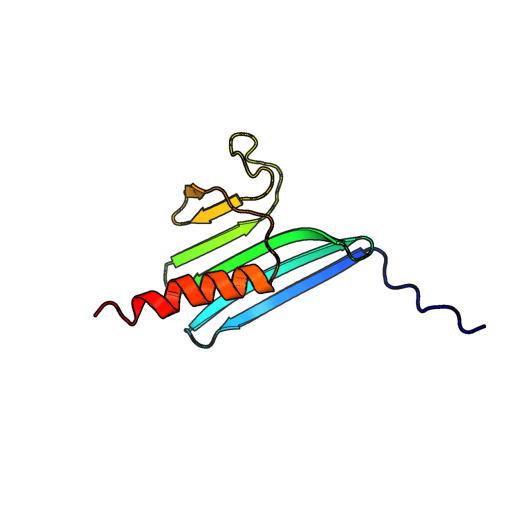5.178 6.492 -0.072 1.00 94.25 77 SER A N 1
ATOM 644 C CA . SER A 1 77 ? 3.806 6.355 -0.543 1.00 94.25 77 SER A CA 1
ATOM 645 C C . SER A 1 77 ? 2.884 6.795 0.571 1.00 94.25 77 SER A C 1
ATOM 647 O O . SER A 1 77 ? 3.078 6.409 1.719 1.00 94.25 77 SER A O 1
ATOM 649 N N . THR A 1 78 ? 1.832 7.534 0.247 1.00 94.31 78 THR A N 1
ATOM 650 C CA . THR A 1 78 ? 0.754 7.778 1.208 1.00 94.31 78 THR A CA 1
ATOM 651 C C . THR A 1 78 ? 0.022 6.473 1.539 1.00 94.31 78 THR A C 1
ATOM 653 O O . THR A 1 78 ? 0.241 5.436 0.901 1.00 94.31 78 THR A O 1
ATOM 656 N N . LYS A 1 79 ? -0.871 6.512 2.538 1.00 96.12 79 LYS A N 1
ATOM 657 C CA . LYS A 1 79 ? -1.825 5.423 2.785 1.00 96.12 79 LYS A CA 1
ATOM 658 C C . LYS A 1 79 ? -2.614 5.148 1.501 1.00 96.12 79 LYS A C 1
ATOM 660 O O . LYS A 1 79 ? -3.159 6.082 0.918 1.00 96.12 79 LYS A O 1
ATOM 665 N N . MET A 1 80 ? -2.672 3.882 1.092 1.00 97.44 80 MET A N 1
ATOM 666 C CA . MET A 1 80 ? -3.368 3.450 -0.122 1.00 97.44 80 MET A CA 1
ATOM 667 C C . MET A 1 80 ? -4.590 2.592 0.208 1.00 97.44 80 MET A C 1
ATOM 669 O O . MET A 1 80 ? -4.510 1.677 1.032 1.00 97.44 80 MET A O 1
ATOM 673 N N . ASP A 1 81 ? -5.690 2.851 -0.490 1.00 97.12 81 ASP A N 1
ATOM 674 C CA . ASP A 1 81 ? -6.820 1.936 -0.650 1.00 97.12 81 ASP A CA 1
ATOM 675 C C . ASP A 1 81 ? -6.886 1.419 -2.104 1.00 97.12 81 ASP A C 1
ATOM 677 O O . ASP A 1 81 ? -6.117 1.862 -2.968 1.00 97.12 81 ASP A O 1
ATOM 681 N N . ILE A 1 82 ? -7.790 0.477 -2.392 1.00 96.88 82 ILE A N 1
ATOM 682 C CA . ILE A 1 82 ? -7.970 -0.048 -3.752 1.00 96.88 82 ILE A CA 1
ATOM 683 C C . ILE A 1 82 ? -8.232 1.054 -4.792 1.00 96.88 82 ILE A C 1
ATOM 685 O O . ILE A 1 82 ? -7.716 0.974 -5.908 1.00 96.88 82 ILE A O 1
ATOM 689 N N . SER A 1 83 ? -8.980 2.102 -4.438 1.00 96.88 83 SER A N 1
ATOM 690 C CA . SER A 1 83 ? -9.323 3.199 -5.348 1.00 96.88 83 SER A CA 1
ATOM 691 C C . SER A 1 83 ? -8.083 4.004 -5.733 1.00 96.88 83 SER A C 1
ATOM 693 O O . SER A 1 83 ? -7.836 4.230 -6.919 1.00 96.88 83 SER A O 1
ATOM 695 N N . ALA A 1 84 ? -7.261 4.374 -4.749 1.00 97.62 84 ALA A N 1
ATOM 696 C CA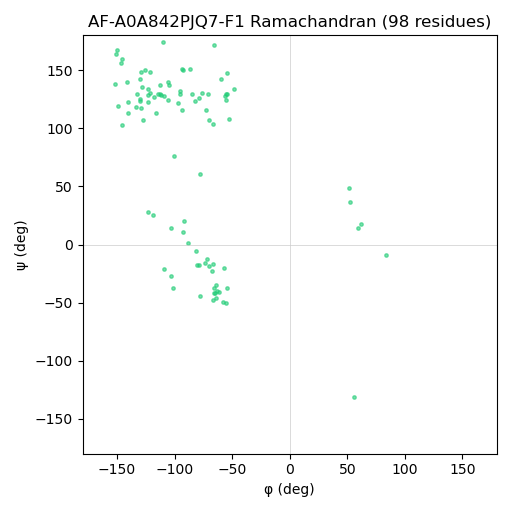 . ALA A 1 84 ? -6.003 5.080 -4.955 1.00 97.62 84 ALA A CA 1
ATOM 697 C C . ALA A 1 84 ? -5.020 4.249 -5.793 1.00 97.62 84 ALA A C 1
ATOM 699 O O . ALA A 1 84 ? -4.374 4.780 -6.697 1.00 97.62 84 ALA A O 1
ATOM 700 N N . VAL A 1 85 ? -4.937 2.935 -5.548 1.00 97.38 85 VAL A N 1
ATOM 701 C CA . VAL A 1 85 ? -4.072 2.031 -6.327 1.00 97.38 85 VAL A CA 1
ATOM 702 C C . VAL A 1 85 ? -4.527 1.957 -7.781 1.00 97.38 85 VAL A C 1
ATOM 704 O O . VAL A 1 85 ? -3.702 2.064 -8.688 1.00 97.38 85 VAL A O 1
ATOM 707 N N . LEU A 1 86 ? -5.829 1.801 -8.028 1.00 96.06 86 LEU A N 1
ATOM 708 C CA . LEU A 1 86 ? -6.375 1.755 -9.385 1.00 96.06 86 LEU A CA 1
ATOM 709 C C . LEU A 1 86 ? -6.155 3.075 -10.137 1.00 96.06 86 LEU A C 1
ATOM 711 O O . LEU A 1 86 ? -5.792 3.045 -11.316 1.00 96.06 86 LEU A O 1
ATOM 715 N N . GLU A 1 87 ? -6.311 4.216 -9.467 1.00 95.81 87 GLU A N 1
ATOM 716 C CA . GLU A 1 87 ? -6.042 5.532 -10.055 1.00 95.81 87 GLU A CA 1
ATOM 717 C C . GLU A 1 87 ? -4.547 5.714 -10.373 1.00 95.81 87 GLU A C 1
ATOM 719 O O . GLU A 1 87 ? -4.188 6.166 -11.462 1.00 95.81 87 GLU A O 1
ATOM 724 N N . GLU A 1 88 ? -3.645 5.278 -9.491 1.00 95.44 88 GLU A N 1
ATOM 725 C CA . GLU A 1 88 ? -2.205 5.325 -9.759 1.00 95.44 88 GLU A CA 1
ATOM 726 C C . GLU A 1 88 ? -1.805 4.408 -10.930 1.00 95.44 88 GLU A C 1
ATOM 728 O O . GLU A 1 88 ? -1.021 4.808 -11.798 1.00 95.44 88 GLU A O 1
ATOM 733 N N . ILE A 1 89 ? -2.373 3.197 -11.012 1.00 94.50 89 ILE A N 1
ATOM 734 C CA . ILE A 1 89 ? -2.189 2.274 -12.146 1.00 94.50 89 ILE A CA 1
ATOM 735 C C . ILE A 1 89 ? -2.642 2.945 -13.440 1.00 94.50 89 ILE A C 1
ATOM 737 O O . ILE A 1 89 ? -1.909 2.954 -14.435 1.00 94.50 89 ILE A O 1
ATOM 741 N N . LYS A 1 90 ? -3.845 3.520 -13.432 1.00 92.94 90 LYS A N 1
ATOM 742 C CA . LYS A 1 90 ? -4.411 4.236 -14.571 1.00 92.94 90 LYS A CA 1
ATOM 743 C C . LYS A 1 90 ? -3.470 5.353 -15.025 1.00 92.94 90 LYS A C 1
ATOM 745 O O . LYS A 1 90 ? -3.093 5.371 -16.194 1.00 92.94 90 LYS A O 1
ATOM 750 N N . ASN A 1 91 ? -3.001 6.204 -14.117 1.00 91.56 91 ASN A N 1
ATOM 751 C CA . ASN A 1 91 ? -2.098 7.308 -14.451 1.00 91.56 91 ASN A CA 1
ATOM 752 C C . ASN A 1 91 ? -0.726 6.820 -14.945 1.00 91.56 91 ASN A C 1
ATOM 754 O O . ASN A 1 91 ? -0.184 7.350 -15.915 1.00 91.56 91 ASN A O 1
ATOM 758 N N . THR A 1 92 ? -0.203 5.737 -14.371 1.00 88.25 92 THR A N 1
ATOM 759 C CA . THR A 1 92 ? 1.080 5.141 -14.776 1.00 88.25 92 THR A CA 1
ATOM 760 C C . THR A 1 92 ? 1.063 4.607 -16.214 1.00 88.25 92 THR A C 1
ATOM 762 O O . THR A 1 92 ? 2.085 4.658 -16.905 1.00 88.25 92 THR A O 1
ATOM 765 N N . PHE A 1 93 ? -0.073 4.071 -16.678 1.00 83.62 93 PHE A N 1
ATOM 766 C CA . PHE A 1 93 ? -0.165 3.409 -17.986 1.00 83.62 93 PHE A CA 1
ATOM 767 C C . PHE A 1 93 ? -0.956 4.175 -19.053 1.00 83.62 93 PHE A C 1
ATOM 769 O O . PHE A 1 93 ? -0.730 3.910 -20.233 1.00 83.62 93 PHE A O 1
ATOM 776 N N . LEU A 1 94 ? -1.845 5.107 -18.695 1.00 71.88 94 LEU A N 1
ATOM 777 C CA . LEU A 1 94 ? -2.559 5.934 -19.675 1.00 71.88 94 LEU A CA 1
ATOM 778 C C . LEU A 1 94 ? -1.682 7.063 -20.222 1.00 71.88 94 LEU A C 1
ATOM 780 O O . LEU A 1 94 ? -1.620 7.235 -21.436 1.00 71.88 94 LEU A O 1
ATOM 784 N N . TYR A 1 95 ? -0.935 7.779 -19.377 1.00 58.19 95 TYR A N 1
ATOM 785 C CA . TYR A 1 95 ? -0.120 8.911 -19.844 1.00 58.19 95 TYR A CA 1
ATOM 786 C C . TYR A 1 95 ? 1.086 8.498 -20.697 1.00 58.19 95 TYR A C 1
ATOM 788 O O . TYR A 1 95 ? 1.588 9.300 -21.478 1.00 58.19 95 TYR A O 1
ATOM 796 N N . LYS A 1 96 ? 1.508 7.228 -20.640 1.00 55.91 96 LYS A N 1
ATOM 797 C CA . LYS A 1 96 ? 2.542 6.696 -21.542 1.00 55.91 96 LYS A CA 1
ATOM 798 C C . LYS A 1 96 ? 2.064 6.471 -22.980 1.00 55.91 96 LYS A C 1
ATOM 800 O O . LYS A 1 96 ? 2.908 6.325 -23.853 1.00 55.91 96 LYS A O 1
ATOM 805 N N . ARG A 1 97 ? 0.751 6.438 -23.245 1.00 52.97 97 ARG A N 1
ATOM 806 C CA . ARG A 1 97 ? 0.216 6.289 -24.614 1.00 52.97 97 ARG A CA 1
ATOM 807 C C . ARG A 1 97 ? 0.213 7.595 -25.414 1.00 52.97 97 ARG A C 1
ATOM 809 O O . ARG A 1 97 ? 0.113 7.524 -26.629 1.00 52.97 97 ARG A O 1
ATOM 816 N N . ASN A 1 98 ? 0.332 8.748 -24.752 1.00 47.16 98 ASN A N 1
ATOM 817 C CA . ASN A 1 98 ? 0.235 10.074 -25.379 1.00 47.16 98 ASN A CA 1
ATOM 818 C C . ASN A 1 98 ? 1.607 10.756 -25.575 1.00 47.16 98 ASN A C 1
ATOM 820 O O . ASN A 1 98 ? 1.664 11.962 -25.781 1.00 47.16 98 ASN A O 1
ATOM 824 N N . LEU A 1 99 ? 2.705 10.003 -25.455 1.00 48.81 99 LEU A N 1
ATOM 825 C CA . LEU A 1 99 ? 4.086 10.489 -25.607 1.00 48.81 99 LEU A CA 1
ATOM 826 C C . LEU A 1 99 ? 4.827 9.782 -26.760 1.00 48.81 99 LEU A C 1
ATOM 828 O O . LEU A 1 99 ? 6.053 9.683 -26.739 1.00 48.81 99 LEU A O 1
ATOM 832 N N . CYS A 1 100 ? 4.085 9.271 -27.744 1.00 42.62 100 CYS A N 1
ATOM 833 C CA . CYS A 1 100 ? 4.613 8.750 -29.004 1.00 42.62 100 CYS A CA 1
ATOM 834 C C . CYS A 1 100 ? 4.051 9.566 -30.164 1.00 42.62 100 CYS A C 1
ATOM 836 O O . CYS A 1 100 ? 2.843 9.891 -30.097 1.00 42.62 100 CYS A O 1
#

pLDDT: mean 88.96, std 14.38, range [42.62, 98.62]

Radius of gyration: 16.12 Å; Cα contacts (8 Å, |Δi|>4): 163; chains: 1; bounding box: 50×22×47 Å

Sequence (100 aa):
MKEAIKLPKDEKLIAIAYLVNASVLHIRERYKDGELIKYSYHLMKGDKVIRWDNVPHHKEISTYPHHKHENDKIKESTKMDISAVLEEIKNTFLYKRNLC